Protein AF-A0A397D7S6-F1 (afdb_monomer)

Foldseek 3Di:
DDPPPPDDDDQPPAQWDWDADDPDPDPPGDIDIGHQADKDKDAQALPDDDPDPPADPDWDDDVNPDTDGDDHGDIDIDHHDPDDDDDDDPPDSVCRSVVCCCVVVVPPPDDPDDPDDPDDPDPDDDPDDDDDD

Organism: Aphanomyces astaci (NCBI:txid112090)

Mean predicted aligned error: 12.59 Å

pLDDT: me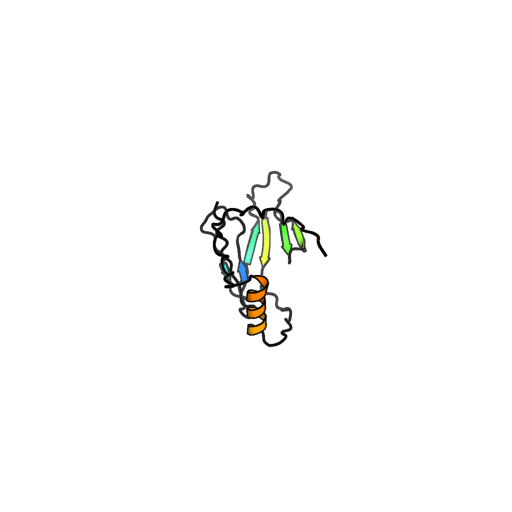an 79.5, std 17.19, range [35.84, 96.31]

Sequence (133 aa):
MSFQYFEVCLYISVPCMLFTPICPHTLSFRPMLFHDSAHLKIVVPATARSSSVCSTQVMASFDGKMRVQMNRGDELHVRVSSFPLPSVCNLNENEDWFASVKSNLNWNQRKEIKPFHDSPPTMESPKSSSFDE

Radius of gyration: 27.39 Å; Cα contacts (8 Å, |Δi|>4): 104; chains: 1; bounding box: 91×34×52 Å

Structure (mmCIF, N/CA/C/O backbone):
data_AF-A0A397D7S6-F1
#
_entry.id   AF-A0A397D7S6-F1
#
loop_
_atom_site.group_PDB
_atom_site.id
_atom_site.type_symbol
_atom_site.label_atom_id
_atom_site.label_alt_id
_atom_site.label_comp_id
_atom_site.label_asym_id
_atom_site.label_entity_id
_atom_site.label_seq_id
_atom_site.pdbx_PDB_ins_code
_atom_site.Cartn_x
_atom_site.Cartn_y
_atom_site.Cartn_z
_atom_site.occupancy
_atom_site.B_iso_or_equiv
_atom_site.auth_seq_id
_atom_site.auth_comp_id
_atom_site.auth_asym_id
_atom_site.auth_atom_id
_atom_site.pdbx_PDB_model_num
ATOM 1 N N . MET A 1 1 ? 18.133 -8.724 17.509 1.00 37.38 1 MET A N 1
ATOM 2 C CA . MET A 1 1 ? 16.775 -8.753 16.921 1.00 37.38 1 MET A CA 1
ATOM 3 C C . MET A 1 1 ? 16.929 -8.562 15.427 1.00 37.38 1 MET A C 1
ATOM 5 O O . MET A 1 1 ? 17.146 -7.442 14.988 1.00 37.38 1 MET A O 1
ATOM 9 N N . SER A 1 2 ? 16.954 -9.659 14.670 1.00 35.84 2 SER A N 1
ATOM 10 C CA . SER A 1 2 ? 17.047 -9.597 13.212 1.00 35.84 2 SER A CA 1
ATOM 11 C C . SER A 1 2 ? 15.765 -8.977 12.681 1.00 35.84 2 SER A C 1
ATOM 13 O O . SER A 1 2 ? 14.701 -9.588 12.755 1.00 35.84 2 SER A O 1
ATOM 15 N N . PHE A 1 3 ? 15.858 -7.743 12.198 1.00 40.00 3 PHE A N 1
ATOM 16 C CA . PHE A 1 3 ? 14.806 -7.169 11.382 1.00 40.00 3 PHE A CA 1
ATOM 17 C C . PHE A 1 3 ? 14.738 -7.989 10.102 1.00 40.00 3 PHE A C 1
ATOM 19 O O . PHE A 1 3 ? 15.618 -7.904 9.248 1.00 40.00 3 PHE A O 1
ATOM 26 N N . GLN A 1 4 ? 13.713 -8.821 9.982 1.00 47.81 4 GLN A N 1
ATOM 27 C CA . GLN A 1 4 ? 13.423 -9.501 8.736 1.00 47.81 4 GLN A CA 1
ATOM 28 C C . GLN A 1 4 ? 12.712 -8.494 7.824 1.00 47.81 4 GLN A C 1
ATOM 30 O O . GLN A 1 4 ? 11.493 -8.510 7.684 1.00 47.81 4 GLN A O 1
ATOM 35 N N . TYR A 1 5 ? 13.481 -7.550 7.273 1.00 52.53 5 TYR A N 1
ATOM 36 C CA . TYR A 1 5 ? 13.025 -6.699 6.180 1.00 52.53 5 TYR A CA 1
ATOM 37 C C . TYR A 1 5 ? 12.873 -7.597 4.955 1.00 52.53 5 TYR A C 1
ATOM 39 O O . TYR A 1 5 ? 13.835 -7.894 4.254 1.00 52.53 5 TYR A O 1
ATOM 47 N N . PHE A 1 6 ? 11.661 -8.093 4.726 1.00 54.16 6 PHE A N 1
ATOM 48 C CA . PHE A 1 6 ? 11.294 -8.536 3.392 1.00 54.16 6 PHE A CA 1
ATOM 49 C C . PHE A 1 6 ? 11.059 -7.277 2.562 1.00 54.16 6 PHE A C 1
ATOM 51 O O . PHE A 1 6 ? 10.057 -6.587 2.747 1.00 54.16 6 PHE A O 1
ATOM 58 N N . GLU A 1 7 ? 12.004 -6.956 1.684 1.00 67.62 7 GLU A N 1
ATOM 59 C CA . GLU A 1 7 ? 11.802 -5.934 0.663 1.00 67.62 7 GLU A CA 1
ATOM 60 C C . GLU A 1 7 ? 10.853 -6.488 -0.401 1.00 67.62 7 GLU A C 1
ATOM 62 O O . GLU A 1 7 ? 11.148 -7.477 -1.073 1.00 67.62 7 GLU A O 1
ATOM 67 N N . VAL A 1 8 ? 9.683 -5.865 -0.534 1.00 77.12 8 VAL A N 1
ATOM 68 C CA . VAL A 1 8 ? 8.744 -6.138 -1.623 1.00 77.12 8 VAL A CA 1
ATOM 69 C C . VAL A 1 8 ? 8.828 -4.968 -2.592 1.00 77.12 8 VAL A C 1
ATOM 71 O O . VAL A 1 8 ? 8.412 -3.861 -2.262 1.00 77.12 8 VAL A O 1
ATOM 74 N N . CYS A 1 9 ? 9.368 -5.213 -3.785 1.00 84.56 9 CYS A N 1
ATOM 75 C CA . CYS A 1 9 ? 9.343 -4.255 -4.888 1.00 84.56 9 CYS A CA 1
ATOM 76 C C . CYS A 1 9 ? 8.158 -4.588 -5.796 1.00 84.56 9 CYS A C 1
ATOM 78 O O . CYS A 1 9 ? 8.124 -5.664 -6.393 1.00 84.56 9 CYS A O 1
ATOM 80 N N . LEU A 1 10 ? 7.186 -3.681 -5.890 1.00 87.19 10 LEU A N 1
ATOM 81 C CA . LEU A 1 10 ? 6.047 -3.833 -6.792 1.00 87.19 10 LEU A CA 1
ATOM 82 C C . LEU A 1 10 ? 6.305 -3.115 -8.115 1.00 87.19 10 LEU A C 1
ATOM 84 O O . LEU A 1 10 ? 6.804 -1.987 -8.143 1.00 87.19 10 LEU A O 1
ATOM 88 N N . TYR A 1 11 ? 5.947 -3.786 -9.206 1.00 89.19 11 TYR A N 1
ATOM 89 C CA . TYR A 1 11 ? 5.917 -3.192 -10.535 1.00 89.19 11 TYR A CA 1
ATOM 90 C C . TYR A 1 11 ? 4.662 -2.320 -10.674 1.00 89.19 11 TYR A C 1
ATOM 92 O O . TYR A 1 11 ? 3.573 -2.757 -10.304 1.00 89.19 11 TYR A O 1
ATOM 100 N N . ILE A 1 12 ? 4.823 -1.092 -11.174 1.00 85.81 12 ILE A N 1
ATOM 101 C CA . ILE A 1 12 ? 3.777 -0.049 -11.165 1.00 85.81 12 ILE A CA 1
ATOM 102 C C . ILE A 1 12 ? 2.523 -0.485 -11.944 1.00 85.81 12 ILE A C 1
ATOM 104 O O . ILE A 1 12 ? 1.410 -0.190 -11.516 1.00 85.81 12 ILE A O 1
ATOM 108 N N . SER A 1 13 ? 2.692 -1.260 -13.015 1.00 86.38 13 SER A N 1
ATOM 109 C CA . SER A 1 13 ? 1.600 -1.784 -13.844 1.00 86.38 13 SER A CA 1
ATOM 110 C C . SER A 1 13 ? 0.738 -2.855 -13.161 1.00 86.38 13 SER A C 1
ATOM 112 O O . SER A 1 13 ? -0.287 -3.251 -13.709 1.00 86.38 13 SER A O 1
ATOM 114 N N . VAL A 1 14 ? 1.132 -3.379 -11.991 1.00 89.81 14 VAL A N 1
ATOM 115 C CA . VAL A 1 14 ? 0.359 -4.415 -11.285 1.00 89.81 14 VAL A CA 1
ATOM 116 C C . VAL A 1 14 ? -0.723 -3.753 -10.420 1.00 89.81 14 VAL A C 1
ATOM 118 O O . VAL A 1 14 ? -0.384 -3.142 -9.402 1.00 89.81 14 VAL A O 1
ATOM 121 N N . PRO A 1 15 ? -2.025 -3.903 -10.744 1.00 90.50 15 PRO A N 1
ATOM 122 C CA . PRO A 1 15 ? -3.105 -3.301 -9.968 1.00 90.50 15 PRO A CA 1
ATOM 123 C C . PRO A 1 15 ? -3.282 -4.055 -8.644 1.00 90.50 15 PRO A C 1
ATOM 125 O O . PRO A 1 15 ? -3.910 -5.114 -8.571 1.00 90.50 15 PRO A O 1
ATOM 128 N N . CYS A 1 16 ? -2.674 -3.534 -7.581 1.00 92.56 16 CYS A N 1
ATOM 129 C CA . CYS A 1 16 ? -2.703 -4.153 -6.263 1.00 92.56 16 CYS A CA 1
ATOM 130 C C . CYS A 1 16 ? -2.497 -3.134 -5.137 1.00 92.56 16 CYS A C 1
ATOM 132 O O . CYS A 1 16 ? -1.982 -2.035 -5.343 1.00 92.56 16 CYS A O 1
ATOM 134 N N . MET A 1 17 ? -2.882 -3.522 -3.923 1.00 94.12 17 MET A N 1
ATOM 135 C CA . MET A 1 17 ? -2.573 -2.789 -2.696 1.00 94.12 17 MET A CA 1
ATOM 136 C C . MET A 1 17 ? -1.636 -3.615 -1.818 1.00 94.12 17 MET A C 1
ATOM 138 O O . MET A 1 17 ? -1.884 -4.796 -1.569 1.00 94.12 17 MET A O 1
ATOM 142 N N . LEU A 1 18 ? -0.574 -2.985 -1.316 1.00 93.56 18 LEU A N 1
ATOM 143 C CA . LEU A 1 18 ? 0.387 -3.601 -0.405 1.00 93.56 18 LEU A CA 1
ATOM 144 C C . LEU A 1 18 ? 0.102 -3.185 1.036 1.00 93.56 18 LEU A C 1
ATOM 146 O O . LEU A 1 18 ? 0.003 -2.000 1.342 1.00 93.56 18 LEU A O 1
ATOM 150 N N . PHE A 1 19 ? 0.045 -4.161 1.933 1.00 92.81 19 PHE A N 1
ATOM 151 C CA . PHE A 1 19 ? -0.062 -3.937 3.368 1.00 92.81 19 PHE A CA 1
ATOM 152 C C . PHE A 1 19 ? 1.169 -4.490 4.079 1.00 92.81 19 PHE A C 1
ATOM 154 O O . PHE A 1 19 ? 1.424 -5.695 4.050 1.00 92.81 19 PHE A O 1
ATOM 161 N N . THR A 1 20 ? 1.917 -3.618 4.749 1.00 92.12 20 THR A N 1
ATOM 162 C CA . THR A 1 20 ? 3.133 -3.971 5.488 1.00 92.12 20 THR A CA 1
ATOM 163 C C . THR A 1 20 ? 2.994 -3.576 6.958 1.00 92.12 20 THR A C 1
ATOM 165 O O . THR A 1 20 ? 3.044 -2.393 7.296 1.00 92.12 20 THR A O 1
ATOM 168 N N . PRO A 1 21 ? 2.824 -4.539 7.878 1.00 90.25 21 PRO A N 1
ATOM 169 C CA . PRO A 1 21 ? 2.871 -4.224 9.297 1.00 90.25 21 PRO A CA 1
ATOM 170 C C . PRO A 1 21 ? 4.295 -3.805 9.682 1.00 90.25 21 PRO A C 1
ATOM 172 O O . PRO A 1 21 ? 5.262 -4.505 9.384 1.00 90.25 21 PRO A O 1
ATOM 175 N N . ILE A 1 22 ? 4.428 -2.670 10.365 1.00 87.75 22 ILE A N 1
ATOM 176 C CA . ILE A 1 22 ? 5.720 -2.150 10.828 1.00 87.75 22 ILE A CA 1
ATOM 177 C C . ILE A 1 22 ? 5.952 -2.608 12.269 1.00 87.75 22 ILE A C 1
ATOM 179 O O . ILE A 1 22 ? 5.094 -2.411 13.127 1.00 87.75 22 ILE A O 1
ATOM 183 N N . CYS A 1 23 ? 7.117 -3.213 12.526 1.00 84.62 23 CYS A N 1
ATOM 184 C CA . CYS A 1 23 ? 7.529 -3.739 13.835 1.00 84.62 23 CYS A CA 1
ATOM 185 C C . CYS A 1 23 ? 6.44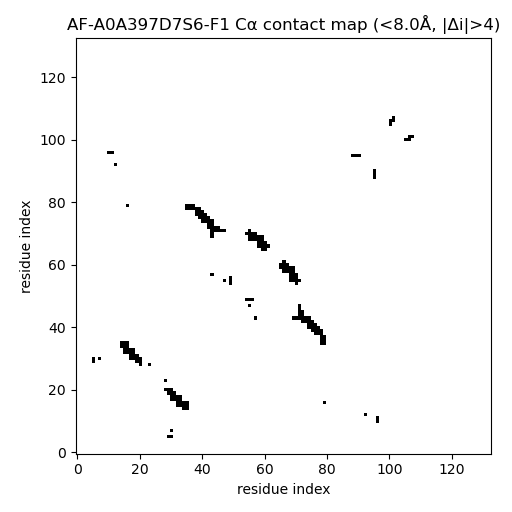3 -4.578 14.552 1.00 84.62 23 CYS A C 1
ATOM 187 O O . CYS A 1 23 ? 6.134 -4.312 15.717 1.00 84.62 23 CYS A O 1
ATOM 189 N N . PRO A 1 24 ? 5.843 -5.587 13.887 1.00 84.44 24 PRO A N 1
ATOM 190 C CA . PRO A 1 24 ? 4.814 -6.407 14.509 1.00 84.44 24 PRO A CA 1
ATOM 191 C C . PRO A 1 24 ? 5.382 -7.189 15.698 1.00 84.44 24 PRO A C 1
ATOM 193 O O . PRO A 1 24 ? 6.488 -7.722 15.648 1.00 84.44 24 PRO A O 1
ATOM 196 N N . HIS A 1 25 ? 4.581 -7.347 16.752 1.00 82.06 25 HIS A N 1
ATOM 197 C CA . HIS A 1 25 ? 4.958 -8.092 17.962 1.00 82.06 25 HIS A CA 1
ATOM 198 C C . HIS A 1 25 ? 4.979 -9.628 17.755 1.00 82.06 25 HIS A C 1
ATOM 200 O O . HIS A 1 25 ? 4.987 -10.415 18.700 1.00 82.06 25 HIS A O 1
ATOM 206 N N . THR A 1 26 ? 4.926 -10.084 16.505 1.00 81.69 26 THR A N 1
ATOM 207 C CA . THR A 1 26 ? 4.944 -11.492 16.109 1.00 81.69 26 THR A CA 1
ATOM 208 C C . THR A 1 26 ? 5.750 -11.633 14.825 1.00 81.69 26 THR A C 1
ATOM 210 O O . THR A 1 26 ? 5.565 -10.874 13.876 1.00 81.69 26 THR A O 1
ATOM 213 N N . LEU A 1 27 ? 6.618 -12.643 14.793 1.00 74.62 27 LEU A N 1
ATOM 214 C CA . LEU A 1 27 ? 7.559 -12.912 13.699 1.00 74.62 27 LEU A CA 1
ATOM 215 C C . LEU A 1 27 ? 6.889 -13.408 12.403 1.00 74.62 27 LEU A C 1
ATOM 217 O O . LEU A 1 27 ? 7.534 -13.488 11.363 1.00 74.62 27 LEU A O 1
ATOM 221 N N . SER A 1 28 ? 5.601 -13.749 12.452 1.00 77.19 28 SER A N 1
ATOM 222 C CA . SER A 1 28 ? 4.845 -14.307 11.321 1.00 77.19 28 SER A CA 1
ATOM 223 C C . SER A 1 28 ? 4.109 -13.262 10.482 1.00 77.19 28 SER A C 1
ATOM 225 O O . SER A 1 28 ? 3.493 -13.618 9.480 1.00 77.19 28 SER A O 1
ATOM 227 N N . PHE A 1 29 ? 4.147 -11.986 10.863 1.00 76.25 29 PHE A N 1
ATOM 228 C CA . PHE A 1 29 ? 3.481 -10.933 10.104 1.00 76.25 29 PHE A CA 1
ATOM 229 C C . PHE A 1 29 ? 4.304 -10.565 8.873 1.00 76.25 29 PHE A C 1
ATOM 231 O O . PHE A 1 29 ? 5.325 -9.887 8.960 1.00 76.25 29 PHE A O 1
ATOM 238 N N . ARG A 1 30 ? 3.851 -11.050 7.718 1.00 86.12 30 ARG A N 1
ATOM 239 C CA . ARG A 1 30 ? 4.458 -10.785 6.413 1.00 86.12 30 ARG A CA 1
ATOM 240 C C . ARG A 1 30 ? 3.700 -9.671 5.687 1.00 86.12 30 ARG A C 1
ATOM 242 O O . ARG A 1 30 ? 2.513 -9.480 5.962 1.00 86.12 30 ARG A O 1
ATOM 249 N N . PRO A 1 31 ? 4.354 -8.961 4.752 1.00 90.75 31 PRO A N 1
ATOM 250 C CA . PRO A 1 31 ? 3.652 -8.145 3.773 1.00 90.75 31 PRO A CA 1
ATOM 251 C C . PRO A 1 31 ? 2.523 -8.939 3.101 1.00 90.75 31 PRO A C 1
ATOM 253 O O . PRO A 1 31 ? 2.716 -10.100 2.737 1.00 90.75 31 PRO A O 1
ATOM 256 N N . MET A 1 32 ? 1.355 -8.320 2.946 1.00 92.25 32 MET A N 1
ATOM 257 C CA . MET A 1 32 ? 0.184 -8.903 2.288 1.00 92.25 32 MET A CA 1
ATOM 258 C C . MET A 1 32 ? -0.164 -8.098 1.039 1.00 92.25 32 MET A C 1
ATOM 260 O O . MET A 1 32 ? -0.134 -6.868 1.067 1.00 92.25 32 MET A O 1
ATOM 264 N N . LEU A 1 33 ? -0.505 -8.800 -0.042 1.00 93.00 33 LEU A N 1
ATOM 265 C CA . LEU A 1 33 ? -0.946 -8.205 -1.298 1.00 93.00 33 LEU A CA 1
ATOM 266 C C . LEU A 1 33 ? -2.455 -8.396 -1.449 1.00 93.00 33 LEU A C 1
ATOM 268 O O . LEU A 1 33 ? -2.957 -9.510 -1.303 1.00 93.00 33 LEU A O 1
ATOM 272 N N . PHE A 1 34 ? -3.161 -7.319 -1.766 1.00 94.25 34 PHE A N 1
ATOM 273 C CA . PHE A 1 34 ? -4.593 -7.322 -2.031 1.00 94.25 34 PHE A CA 1
ATOM 274 C C . PHE A 1 34 ? -4.870 -6.915 -3.479 1.00 94.25 34 PHE A C 1
ATOM 276 O O . PHE A 1 34 ? -4.114 -6.139 -4.067 1.00 94.25 34 PHE A O 1
ATOM 283 N N . HIS A 1 35 ? -5.964 -7.429 -4.042 1.00 94.12 35 HIS A N 1
ATOM 284 C CA . HIS A 1 35 ? -6.459 -7.004 -5.352 1.00 94.12 35 HIS A CA 1
ATOM 285 C C . HIS A 1 35 ? -6.955 -5.549 -5.305 1.00 94.12 35 HIS A C 1
ATOM 287 O O . HIS A 1 35 ? -7.269 -5.028 -4.232 1.00 94.12 35 HIS A O 1
ATOM 293 N N . ASP A 1 36 ? -7.041 -4.895 -6.459 1.00 92.56 36 ASP A N 1
ATOM 294 C CA . ASP A 1 36 ? -7.500 -3.506 -6.587 1.00 92.56 36 ASP A CA 1
ATOM 295 C C . ASP A 1 36 ? -8.963 -3.301 -6.149 1.00 92.56 36 ASP A C 1
ATOM 297 O O . ASP A 1 36 ? -9.309 -2.254 -5.604 1.00 92.56 36 ASP A O 1
ATOM 301 N N . SER A 1 37 ? -9.802 -4.329 -6.299 1.00 94.44 37 SER A N 1
ATOM 302 C CA . SER A 1 37 ? -11.199 -4.334 -5.858 1.00 94.44 37 SER A CA 1
ATOM 303 C C . SER A 1 37 ? -11.371 -4.516 -4.345 1.00 94.44 37 SER A C 1
ATOM 305 O O . SER A 1 37 ? -12.501 -4.565 -3.855 1.00 94.44 37 SER A O 1
ATOM 307 N N . ALA A 1 38 ? -10.285 -4.712 -3.592 1.00 95.69 38 ALA A N 1
ATOM 308 C CA . ALA A 1 38 ? -10.375 -4.926 -2.157 1.00 95.69 38 ALA A CA 1
ATOM 309 C C . ALA A 1 38 ? -10.738 -3.626 -1.421 1.00 95.69 38 ALA A C 1
ATOM 311 O O . ALA A 1 38 ? -10.333 -2.525 -1.792 1.00 95.69 38 ALA A O 1
ATOM 312 N N . HIS A 1 39 ? -11.473 -3.774 -0.321 1.00 96.31 39 HIS A N 1
ATOM 313 C CA . HIS A 1 39 ? -11.798 -2.690 0.598 1.00 96.31 39 HIS A CA 1
ATOM 314 C C . HIS A 1 39 ? -11.191 -3.016 1.957 1.00 96.31 39 HIS A C 1
ATOM 316 O O . HIS A 1 39 ? -11.623 -3.950 2.634 1.00 96.31 39 HIS A O 1
ATOM 322 N N . LEU A 1 40 ? -10.169 -2.262 2.351 1.00 95.94 40 LEU A N 1
ATOM 323 C CA . LEU A 1 40 ? -9.483 -2.475 3.618 1.00 95.94 40 LEU A CA 1
ATOM 324 C C . LEU A 1 40 ? -10.107 -1.582 4.683 1.00 95.94 40 LEU A C 1
ATOM 326 O O . LEU A 1 40 ? -10.115 -0.360 4.555 1.00 95.94 40 LEU A O 1
ATOM 330 N N . LYS A 1 41 ? -10.602 -2.204 5.750 1.00 96.25 41 LYS A N 1
ATOM 331 C CA . LYS A 1 41 ? -11.120 -1.518 6.931 1.00 96.25 41 LYS A CA 1
ATOM 332 C C . LYS A 1 41 ? -10.152 -1.726 8.091 1.00 96.25 41 LYS A C 1
ATOM 334 O O . LYS A 1 41 ? -9.984 -2.843 8.573 1.00 96.25 41 LYS A O 1
ATOM 339 N N . ILE A 1 42 ? -9.530 -0.645 8.542 1.00 94.25 42 ILE A N 1
ATOM 340 C CA . ILE A 1 42 ? -8.600 -0.625 9.671 1.00 94.25 42 ILE A CA 1
ATOM 341 C C . ILE A 1 42 ? -9.310 0.060 10.830 1.00 94.25 42 ILE A C 1
ATOM 343 O O . ILE A 1 42 ? -9.714 1.211 10.715 1.00 94.25 42 ILE A O 1
ATOM 347 N N . VAL A 1 43 ? -9.478 -0.646 11.942 1.00 93.19 43 VAL A N 1
ATOM 348 C CA . VAL A 1 43 ? -10.227 -0.152 13.102 1.00 93.19 43 VAL A CA 1
ATOM 349 C C . VAL A 1 43 ? -9.274 0.060 14.260 1.00 93.19 43 VAL A C 1
ATOM 351 O O . VAL A 1 43 ? -8.449 -0.811 14.542 1.00 93.19 43 VAL A O 1
ATOM 354 N N . VAL A 1 44 ? -9.418 1.179 14.965 1.00 90.88 44 VAL A N 1
ATOM 355 C CA . VAL A 1 44 ? -8.773 1.364 16.265 1.00 90.88 44 VAL A CA 1
ATOM 356 C C . VAL A 1 44 ? -9.648 0.694 17.326 1.00 90.88 44 VAL A C 1
ATOM 358 O O . VAL A 1 44 ? -10.750 1.177 17.596 1.00 90.88 44 VAL A O 1
ATOM 361 N N . PRO A 1 45 ? -9.203 -0.410 17.957 1.00 89.25 45 PRO A N 1
ATOM 362 C CA . PRO A 1 45 ? -10.030 -1.117 18.925 1.00 89.25 45 PRO A CA 1
ATOM 363 C C . PRO A 1 45 ? -10.432 -0.210 20.092 1.00 89.25 45 PRO A C 1
ATOM 365 O O . PRO A 1 45 ? -9.617 0.562 20.600 1.00 89.25 45 PRO A O 1
ATOM 368 N N . ALA A 1 46 ? -11.659 -0.365 20.595 1.00 85.94 46 ALA A N 1
ATOM 369 C CA . ALA A 1 46 ? -12.122 0.357 21.785 1.00 85.94 46 ALA A CA 1
ATOM 370 C C . ALA A 1 46 ? -11.247 0.080 23.029 1.00 85.94 46 ALA A C 1
ATOM 372 O O . ALA A 1 46 ? -11.138 0.908 23.933 1.00 85.94 46 ALA A O 1
ATOM 373 N N . THR A 1 47 ? -10.581 -1.077 23.046 1.00 84.38 47 THR A N 1
ATOM 374 C CA . THR A 1 47 ? -9.673 -1.546 24.101 1.00 84.38 47 THR A CA 1
ATOM 375 C C . THR A 1 47 ? -8.216 -1.113 23.905 1.00 84.38 47 THR A C 1
ATOM 377 O O . THR A 1 47 ? -7.346 -1.564 24.653 1.00 84.38 47 THR A O 1
ATOM 380 N N . ALA A 1 48 ? -7.914 -0.260 22.915 1.00 78.75 48 ALA A N 1
ATOM 381 C CA . ALA A 1 48 ? -6.551 0.188 22.642 1.00 78.75 48 ALA A CA 1
ATOM 382 C C . ALA A 1 48 ? -5.891 0.785 23.902 1.00 78.75 48 ALA A C 1
ATOM 384 O O . ALA A 1 48 ? -6.425 1.696 24.544 1.00 78.75 48 ALA A O 1
ATOM 385 N N . ARG A 1 49 ? -4.707 0.262 24.254 1.00 68.31 49 ARG A N 1
ATOM 386 C CA . ARG A 1 49 ? -3.923 0.670 25.430 1.00 68.31 49 ARG A CA 1
ATOM 387 C C . ARG A 1 49 ? -3.251 2.019 25.167 1.00 68.31 49 ARG A C 1
ATOM 389 O O . ARG A 1 49 ? -2.067 2.069 24.868 1.00 68.31 49 ARG A O 1
ATOM 396 N N . SER A 1 50 ? -4.004 3.106 25.280 1.00 56.09 50 SER A N 1
ATOM 397 C CA . SER A 1 50 ? -3.435 4.450 25.413 1.00 56.09 50 SER A CA 1
ATOM 398 C C . SER A 1 50 ? -3.617 4.917 26.855 1.00 56.09 50 SER A C 1
ATOM 400 O O . SER A 1 50 ? -4.700 4.751 27.421 1.00 56.09 50 SER A O 1
ATOM 402 N N . SER A 1 51 ? -2.561 5.454 27.466 1.00 45.12 51 SER A N 1
ATOM 403 C CA . SER A 1 51 ? -2.431 5.741 28.906 1.00 45.12 51 SER A CA 1
ATOM 404 C C . SER A 1 51 ? -3.316 6.882 29.436 1.00 45.12 51 SER A C 1
ATOM 406 O O . SER A 1 51 ? -3.147 7.320 30.569 1.00 45.12 51 SER A O 1
ATOM 408 N N . SER A 1 52 ? -4.304 7.347 28.671 1.00 48.56 52 SER A N 1
ATOM 409 C CA . SER A 1 52 ? -5.332 8.272 29.150 1.00 48.56 52 SER A CA 1
ATOM 410 C C . SER A 1 52 ? -6.651 8.084 28.392 1.00 48.56 52 SER A C 1
ATOM 412 O O . SER A 1 52 ? -6.674 7.728 27.213 1.00 48.56 52 SER A O 1
ATOM 414 N N . VAL A 1 53 ? -7.767 8.322 29.089 1.00 53.53 53 VAL A N 1
ATOM 415 C CA . VAL A 1 53 ? -9.152 8.221 28.578 1.00 53.53 53 VAL A CA 1
ATOM 416 C C . VAL A 1 53 ? -9.444 9.256 27.472 1.00 53.53 53 VAL A C 1
ATOM 418 O O . VAL A 1 53 ? -10.406 9.097 26.731 1.00 53.53 53 VAL A O 1
ATOM 421 N N . CYS A 1 54 ? -8.583 10.270 27.308 1.00 44.78 54 CYS A N 1
ATOM 422 C CA . CYS A 1 54 ? -8.787 11.412 26.409 1.00 44.78 54 CYS A CA 1
ATOM 423 C C . CYS A 1 54 ? -7.743 11.533 25.274 1.00 44.78 54 CYS A C 1
ATOM 425 O O . CYS A 1 54 ? -7.781 12.491 24.512 1.00 44.78 54 CYS A O 1
ATOM 427 N N . SER A 1 55 ? -6.789 10.602 25.128 1.00 53.25 55 SER A N 1
ATOM 428 C CA . SER A 1 55 ? -5.798 10.702 24.045 1.00 53.25 55 SER A CA 1
ATOM 429 C C . SER A 1 55 ? -5.394 9.335 23.513 1.00 53.25 55 SER A C 1
ATOM 431 O O . SER A 1 55 ? -4.747 8.547 24.201 1.00 53.25 55 SER A O 1
ATOM 433 N N . THR A 1 56 ? -5.792 9.037 22.278 1.00 60.72 56 THR A N 1
ATOM 434 C CA . THR A 1 56 ? -5.281 7.901 21.501 1.00 60.72 56 THR A CA 1
ATOM 435 C C . THR A 1 56 ? -4.134 8.406 20.631 1.00 60.72 56 THR A C 1
ATOM 437 O O . THR A 1 56 ? -4.295 9.402 19.933 1.00 60.72 56 THR A O 1
ATOM 440 N N . GLN A 1 57 ? -2.969 7.753 20.688 1.00 72.38 57 GLN A N 1
ATOM 441 C CA . GLN A 1 57 ? -1.754 8.167 19.961 1.00 72.38 57 GLN A CA 1
ATOM 442 C C . GLN A 1 57 ? -1.647 7.574 18.544 1.00 72.38 57 GLN A C 1
ATOM 444 O O . GLN A 1 57 ? -0.563 7.525 17.965 1.00 72.38 57 GLN A O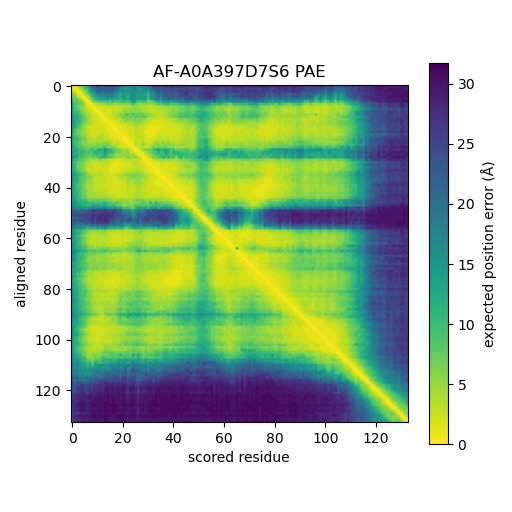 1
ATOM 449 N N . VAL A 1 58 ? -2.751 7.077 17.983 1.00 87.06 58 VAL A N 1
ATOM 450 C CA . VAL A 1 58 ? -2.749 6.509 16.632 1.00 87.06 58 VAL A CA 1
ATOM 451 C C . VAL A 1 58 ? -2.883 7.649 15.633 1.00 87.06 58 VAL A C 1
ATOM 453 O O . VAL A 1 58 ? -3.804 8.456 15.720 1.00 87.06 58 VAL A O 1
ATOM 456 N N . MET A 1 59 ? -1.955 7.709 14.683 1.00 90.81 59 MET A N 1
ATOM 457 C CA . MET A 1 59 ? -1.940 8.714 13.626 1.00 90.81 59 MET A CA 1
ATOM 458 C C . MET A 1 59 ? -1.993 8.011 12.274 1.00 90.81 59 MET A C 1
ATOM 460 O O . MET A 1 59 ? -1.140 7.174 11.979 1.00 90.81 59 MET A O 1
ATOM 464 N N . ALA A 1 60 ? -2.948 8.390 11.432 1.00 93.25 60 ALA A N 1
ATOM 465 C CA . ALA A 1 60 ? -2.937 8.050 10.016 1.00 93.25 60 ALA A CA 1
ATOM 466 C C . ALA A 1 60 ? -2.208 9.160 9.256 1.00 93.25 60 ALA A C 1
ATOM 468 O O . ALA A 1 60 ? -2.502 10.333 9.460 1.00 93.25 60 ALA A O 1
ATOM 469 N N . SER A 1 61 ? -1.239 8.810 8.411 1.00 94.06 61 SER A N 1
ATOM 470 C CA . SER A 1 61 ? -0.534 9.773 7.556 1.00 94.06 61 SER A CA 1
ATOM 471 C C . SER A 1 61 ? -0.749 9.410 6.095 1.00 94.06 61 SER A C 1
ATOM 473 O O . SER A 1 61 ? -0.478 8.276 5.710 1.00 94.06 61 SER A O 1
ATOM 475 N N . PHE A 1 62 ? -1.184 10.372 5.286 1.00 94.25 62 PHE A N 1
ATOM 476 C CA . PHE A 1 62 ? -1.322 10.212 3.835 1.00 94.25 62 PHE A CA 1
ATOM 477 C C . PHE A 1 62 ? -0.080 10.798 3.149 1.00 94.25 62 PHE A C 1
ATOM 479 O O . PHE A 1 62 ? 0.292 11.944 3.426 1.00 94.25 62 PHE A O 1
ATOM 486 N N . ASP A 1 63 ? 0.616 9.988 2.346 1.00 93.12 63 ASP A N 1
ATOM 487 C CA . ASP A 1 63 ? 1.893 10.315 1.681 1.00 93.12 63 ASP A CA 1
ATOM 488 C C . ASP A 1 63 ? 2.965 10.925 2.606 1.00 93.12 63 ASP A C 1
ATOM 490 O O . ASP A 1 63 ? 3.756 11.785 2.219 1.00 93.12 63 ASP A O 1
ATOM 494 N N . GLY A 1 64 ? 2.965 10.518 3.881 1.00 90.50 64 GLY A N 1
ATOM 495 C CA . GLY A 1 64 ? 3.899 11.012 4.899 1.00 90.50 64 GLY A CA 1
ATOM 496 C C . GLY A 1 64 ? 3.647 12.446 5.385 1.00 90.50 64 GLY A C 1
ATOM 497 O O . GLY A 1 64 ? 4.395 12.932 6.234 1.00 90.50 64 GLY A O 1
ATOM 498 N N . LYS A 1 65 ? 2.597 13.118 4.898 1.00 87.88 65 LYS A N 1
ATOM 499 C CA . LYS A 1 65 ? 2.283 14.512 5.241 1.00 87.88 65 LYS A CA 1
ATOM 500 C C . LYS A 1 65 ? 1.062 14.616 6.141 1.00 87.88 65 LYS A C 1
ATOM 502 O O . LYS A 1 65 ? 1.215 14.779 7.344 1.00 87.88 65 LYS A O 1
ATOM 507 N N . MET A 1 66 ? -0.138 14.557 5.564 1.00 89.62 66 MET A N 1
ATOM 508 C CA . MET A 1 66 ? -1.398 14.886 6.238 1.00 89.62 66 MET A CA 1
ATOM 509 C C . MET A 1 66 ? -1.667 13.900 7.373 1.00 89.62 66 MET A C 1
ATOM 511 O O . MET A 1 66 ? -2.142 12.793 7.128 1.00 89.62 66 MET A O 1
ATOM 515 N N . ARG A 1 67 ? -1.330 14.290 8.606 1.00 91.25 67 ARG A N 1
ATOM 516 C CA . ARG A 1 67 ? -1.523 13.445 9.783 1.00 91.25 67 ARG A CA 1
ATOM 517 C C . ARG A 1 67 ? -2.889 13.706 10.391 1.00 91.25 67 ARG A C 1
ATOM 519 O O . ARG A 1 67 ? -3.198 14.836 10.755 1.00 91.25 67 ARG A O 1
ATOM 526 N N . VAL A 1 68 ? -3.669 12.650 10.541 1.00 91.94 68 VAL A N 1
ATOM 527 C CA . VAL A 1 68 ? -4.972 12.670 11.195 1.00 91.94 68 VAL A CA 1
ATOM 528 C C . VAL A 1 68 ? -4.879 11.800 12.436 1.00 91.94 68 VAL A C 1
ATOM 530 O O . VAL A 1 68 ? -4.464 10.642 12.360 1.00 91.94 68 VAL A O 1
ATOM 533 N N . GLN A 1 69 ? -5.224 12.373 13.585 1.00 91.19 69 GLN A N 1
ATOM 534 C CA . GLN A 1 69 ? -5.317 11.621 14.828 1.00 91.19 69 GLN A CA 1
ATOM 535 C C . GLN A 1 69 ? -6.566 10.739 14.789 1.00 91.19 69 G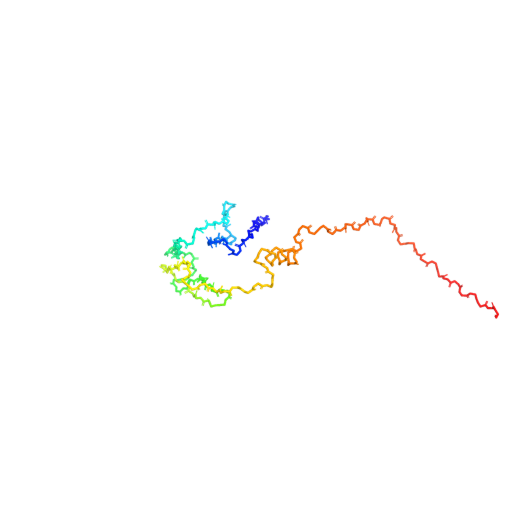LN A C 1
ATOM 537 O O . GLN A 1 69 ? -7.651 11.224 14.480 1.00 91.19 69 GLN A O 1
ATOM 542 N N . MET A 1 70 ? -6.399 9.458 15.107 1.00 89.19 70 MET A N 1
ATOM 543 C CA . MET A 1 70 ? -7.490 8.494 15.210 1.00 89.19 70 MET A CA 1
ATOM 544 C C . MET A 1 70 ? -7.770 8.174 16.675 1.00 89.19 70 MET A C 1
ATOM 546 O O . MET A 1 70 ? -6.863 7.854 17.449 1.00 89.19 70 MET A O 1
ATOM 550 N N . ASN A 1 71 ? -9.043 8.234 17.041 1.00 88.94 71 ASN A N 1
ATOM 551 C CA . ASN A 1 71 ? -9.564 7.888 18.351 1.00 88.94 71 ASN A CA 1
ATOM 552 C C . ASN A 1 71 ? -10.044 6.434 18.402 1.00 88.94 71 ASN A C 1
ATOM 554 O O . ASN A 1 71 ? -10.087 5.709 17.411 1.00 88.94 71 ASN A O 1
ATOM 558 N N . ARG A 1 72 ? -10.383 5.976 19.606 1.00 87.75 72 ARG A N 1
ATOM 559 C CA . ARG A 1 72 ? -10.926 4.632 19.830 1.00 87.75 72 ARG A CA 1
ATOM 560 C C . ARG A 1 72 ? -12.276 4.486 19.137 1.00 87.75 72 ARG A C 1
ATOM 562 O O . ARG A 1 72 ? -13.153 5.315 19.345 1.00 87.75 72 ARG A O 1
ATOM 569 N N . GLY A 1 73 ? -12.448 3.396 18.398 1.00 88.44 73 GLY A N 1
ATOM 570 C CA . GLY A 1 73 ? -13.649 3.153 17.603 1.00 88.44 73 GLY A CA 1
ATOM 571 C C . GLY A 1 73 ? -13.617 3.797 16.21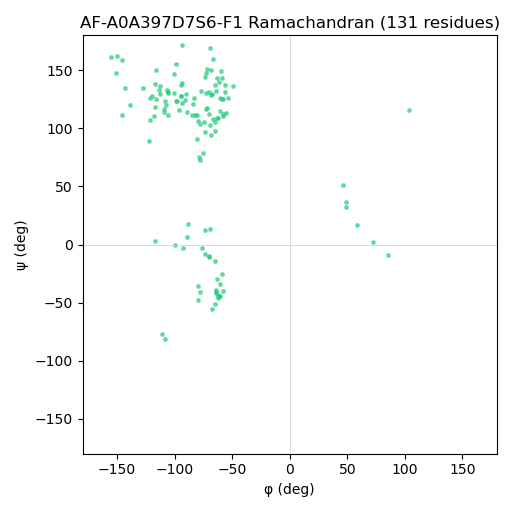7 1.00 88.44 73 GLY A C 1
ATOM 572 O O . GLY A 1 73 ? -14.478 3.466 15.408 1.00 88.44 73 GLY A O 1
ATOM 573 N N . ASP A 1 74 ? -12.626 4.643 15.914 1.00 91.56 74 ASP A N 1
ATOM 574 C CA . ASP A 1 74 ? -12.474 5.195 14.571 1.00 91.56 74 ASP A CA 1
ATOM 575 C C . ASP A 1 74 ? -12.058 4.108 13.579 1.00 91.56 74 ASP A C 1
ATOM 577 O O . ASP A 1 74 ? -11.351 3.142 13.901 1.00 91.56 74 ASP A O 1
ATOM 581 N N . GLU A 1 75 ? -12.476 4.311 12.334 1.00 94.50 75 GLU A N 1
ATOM 582 C CA . GLU A 1 75 ? -12.243 3.391 11.234 1.00 94.50 75 GLU A CA 1
ATOM 583 C C . GLU A 1 75 ? -11.614 4.129 10.055 1.00 94.50 75 GLU A C 1
ATOM 585 O O . GLU A 1 75 ? -12.068 5.197 9.649 1.00 94.50 75 GLU A O 1
ATOM 590 N N . LEU A 1 76 ? -10.588 3.527 9.467 1.00 95.19 76 LEU A N 1
ATOM 591 C CA . LEU A 1 76 ? -9.962 3.966 8.232 1.00 95.19 76 LEU A CA 1
ATOM 592 C C . LEU A 1 76 ? -10.333 2.986 7.122 1.00 95.19 76 LEU A C 1
ATOM 594 O O . LEU A 1 76 ? -10.093 1.784 7.230 1.00 95.19 76 LEU A O 1
ATOM 598 N N . HIS A 1 77 ? -10.919 3.515 6.053 1.00 96.31 77 HIS A N 1
ATOM 599 C CA . HIS A 1 77 ? -11.339 2.747 4.886 1.00 96.31 77 HIS A CA 1
ATOM 600 C C . HIS A 1 77 ? -10.410 3.083 3.720 1.00 96.31 77 HIS A C 1
ATOM 602 O O . HIS A 1 77 ? -10.358 4.228 3.276 1.00 96.31 77 HIS A O 1
ATOM 608 N N . VAL A 1 78 ? -9.672 2.089 3.231 1.00 95.88 78 VAL A N 1
ATOM 609 C CA . VAL A 1 78 ? -8.721 2.229 2.122 1.00 95.88 78 VAL A CA 1
ATOM 610 C C . VAL A 1 78 ? -9.233 1.440 0.922 1.00 95.88 78 VAL A C 1
ATOM 612 O O . VAL A 1 78 ? -9.596 0.268 1.040 1.00 95.88 78 VAL A O 1
ATOM 615 N N . ARG A 1 79 ? -9.274 2.105 -0.233 1.00 95.94 79 ARG A N 1
ATOM 616 C CA . ARG A 1 79 ? -9.684 1.554 -1.527 1.00 95.94 79 ARG A CA 1
ATOM 617 C C . ARG A 1 79 ? -8.869 2.202 -2.638 1.00 95.94 79 ARG A C 1
ATOM 619 O O . ARG A 1 79 ? -8.391 3.325 -2.467 1.00 95.94 79 ARG A O 1
ATOM 626 N N . VAL A 1 80 ? -8.784 1.541 -3.786 1.00 94.06 80 VAL A N 1
ATOM 627 C CA . VAL A 1 80 ? -8.192 2.142 -4.984 1.00 94.06 80 VAL A CA 1
ATOM 628 C C . VAL A 1 80 ? -9.048 3.325 -5.458 1.00 94.06 80 VAL A C 1
ATOM 630 O O . VAL A 1 80 ? -10.284 3.293 -5.425 1.00 94.06 80 VAL A O 1
ATOM 633 N N . SER A 1 81 ? -8.378 4.414 -5.840 1.00 93.19 81 SER A N 1
ATOM 634 C CA . SER A 1 81 ? -9.020 5.621 -6.371 1.00 93.19 81 SER A CA 1
ATOM 635 C C . SER A 1 81 ? -9.528 5.383 -7.792 1.00 93.19 81 SER A C 1
ATOM 637 O O . SER A 1 81 ? -8.860 4.744 -8.597 1.00 93.19 81 SER A O 1
ATOM 639 N N . SER A 1 82 ? -10.672 5.976 -8.135 1.00 92.12 82 SER A N 1
ATOM 640 C CA . SER A 1 82 ? -11.184 5.999 -9.514 1.00 92.12 82 SER A CA 1
ATOM 641 C C . SER A 1 82 ? -10.405 6.954 -10.431 1.00 92.12 82 SER A C 1
ATOM 643 O O . SER A 1 82 ? -10.640 6.972 -11.634 1.00 92.12 82 SER A O 1
ATOM 645 N N . PHE A 1 83 ? -9.495 7.752 -9.865 1.00 94.00 83 PHE A N 1
ATOM 646 C CA . PHE A 1 83 ? -8.684 8.741 -10.571 1.00 94.00 83 PHE A CA 1
ATOM 647 C C . PHE A 1 83 ? -7.196 8.426 -10.352 1.00 94.00 83 PHE A C 1
ATOM 649 O O . PHE A 1 83 ? -6.623 8.896 -9.362 1.00 94.00 83 PHE A O 1
ATOM 656 N N . PRO A 1 84 ? -6.576 7.588 -11.205 1.00 90.56 84 PRO A N 1
ATOM 657 C CA . PRO A 1 84 ? -5.150 7.302 -11.120 1.00 90.56 84 PRO A CA 1
ATOM 658 C C . PRO A 1 84 ? -4.325 8.510 -11.576 1.00 90.56 84 PRO A C 1
ATOM 660 O O . PRO A 1 84 ? -4.752 9.293 -12.427 1.00 90.56 84 PRO A O 1
ATOM 663 N N . LEU A 1 85 ? -3.121 8.645 -11.025 1.00 90.62 85 LEU A N 1
ATOM 664 C CA . LEU A 1 85 ? -2.166 9.656 -11.467 1.00 90.62 85 LEU A CA 1
ATOM 665 C C . LEU A 1 85 ? -1.387 9.119 -12.679 1.00 90.62 85 LEU A C 1
ATOM 667 O O . LEU A 1 85 ? -0.741 8.077 -12.548 1.00 90.62 85 LEU A O 1
ATOM 671 N N . PRO A 1 86 ? -1.429 9.787 -13.847 1.00 88.94 86 PRO A N 1
ATOM 672 C CA . PRO A 1 86 ? -0.664 9.352 -15.007 1.00 88.94 86 PRO A CA 1
ATOM 673 C C . PRO A 1 86 ? 0.834 9.544 -14.749 1.00 88.94 86 PRO A C 1
ATOM 675 O O . PRO A 1 86 ? 1.275 10.630 -14.369 1.00 88.94 86 PRO A O 1
ATOM 678 N N . SER A 1 87 ? 1.613 8.487 -14.971 1.00 87.44 87 SER A N 1
ATOM 679 C CA . SER A 1 87 ? 3.075 8.540 -14.930 1.00 87.44 87 SER A CA 1
ATOM 680 C C . SER A 1 87 ? 3.627 8.787 -16.334 1.00 87.44 87 SER A C 1
ATOM 682 O O . SER A 1 87 ? 3.130 8.212 -17.302 1.00 87.44 87 SER A O 1
ATOM 684 N N . VAL A 1 88 ? 4.647 9.638 -16.452 1.00 90.94 88 VAL A N 1
ATOM 685 C CA . VAL A 1 88 ? 5.329 9.924 -17.723 1.00 90.94 88 VAL A CA 1
ATOM 686 C C . VAL A 1 88 ? 6.608 9.095 -17.789 1.00 90.94 88 VAL A C 1
ATOM 688 O O . VAL A 1 88 ? 7.458 9.207 -16.908 1.00 90.94 88 VAL A O 1
ATOM 691 N N . CYS A 1 89 ? 6.744 8.283 -18.837 1.00 90.56 89 CYS A N 1
ATOM 692 C CA . CYS A 1 89 ? 7.936 7.476 -19.102 1.00 90.56 89 CYS A CA 1
ATOM 693 C C . CYS A 1 89 ? 8.816 8.145 -20.165 1.00 90.56 89 CYS A C 1
ATOM 695 O O . CYS A 1 89 ? 8.308 8.792 -21.080 1.00 90.56 89 CYS A O 1
ATOM 697 N N . ASN A 1 90 ? 10.130 7.972 -20.046 1.00 90.25 90 ASN A N 1
ATOM 698 C CA . ASN A 1 90 ? 11.104 8.425 -21.031 1.00 90.25 90 ASN A CA 1
ATOM 699 C C . ASN A 1 90 ? 11.190 7.449 -22.214 1.00 90.25 90 ASN A C 1
ATOM 701 O O . ASN A 1 90 ? 11.132 7.873 -23.365 1.00 90.25 90 ASN A O 1
ATOM 705 N N . LEU A 1 91 ? 11.308 6.146 -21.932 1.00 89.06 91 LEU A N 1
ATOM 706 C CA . LEU A 1 91 ? 11.366 5.094 -22.954 1.00 89.06 91 LEU A CA 1
ATOM 707 C C . LEU A 1 91 ? 10.097 4.241 -22.928 1.00 89.06 91 LEU A C 1
ATOM 709 O O . LEU A 1 91 ? 9.208 4.391 -23.765 1.00 89.06 91 LEU A O 1
ATOM 713 N N . ASN A 1 92 ? 10.003 3.345 -21.950 1.00 88.94 92 ASN A N 1
ATOM 714 C CA . ASN A 1 92 ? 8.833 2.525 -21.679 1.00 88.94 92 ASN A CA 1
ATOM 715 C C . ASN A 1 92 ? 8.755 2.215 -20.174 1.00 88.94 92 ASN A C 1
ATOM 717 O O . ASN A 1 92 ? 9.735 2.356 -19.442 1.00 88.94 92 ASN A O 1
ATOM 721 N N . GLU A 1 93 ? 7.580 1.793 -19.702 1.00 87.56 93 GLU A N 1
ATOM 722 C CA . GLU A 1 93 ? 7.328 1.573 -18.270 1.00 87.56 93 GLU A CA 1
ATOM 723 C C . GLU A 1 93 ? 8.293 0.547 -17.650 1.00 87.56 93 GLU A C 1
ATOM 725 O O . GLU A 1 93 ? 8.758 0.713 -16.523 1.00 87.56 93 GLU A O 1
ATOM 730 N N . ASN A 1 94 ? 8.599 -0.524 -18.386 1.00 90.12 94 ASN A N 1
ATOM 731 C CA . ASN A 1 94 ? 9.468 -1.597 -17.912 1.00 90.12 94 ASN A CA 1
ATOM 732 C C . ASN A 1 94 ? 10.914 -1.120 -17.734 1.00 90.12 94 ASN A C 1
ATOM 734 O O . ASN A 1 94 ? 11.482 -1.273 -16.654 1.00 90.12 94 ASN A O 1
ATOM 738 N N . GLU A 1 95 ? 11.517 -0.556 -18.779 1.00 91.06 95 GLU A N 1
ATOM 739 C CA . GLU A 1 95 ? 12.914 -0.122 -18.777 1.00 91.06 95 GLU A CA 1
ATOM 740 C C . GLU A 1 95 ? 13.150 0.961 -17.735 1.00 91.06 95 GLU A C 1
ATOM 742 O O . GLU A 1 95 ? 14.100 0.846 -16.961 1.00 91.06 95 GLU A O 1
ATOM 747 N N . ASP A 1 96 ? 12.254 1.945 -17.647 1.00 91.06 96 ASP A N 1
ATOM 748 C CA . ASP A 1 96 ? 12.371 3.033 -16.678 1.00 91.06 96 ASP A CA 1
ATOM 749 C C . ASP A 1 96 ? 12.267 2.505 -15.238 1.00 91.06 96 ASP A C 1
ATOM 751 O O . ASP A 1 96 ? 13.059 2.888 -14.370 1.00 91.06 96 ASP A O 1
ATOM 755 N N . TRP A 1 97 ? 11.349 1.565 -14.980 1.00 90.25 97 TRP A N 1
ATOM 756 C CA . TRP A 1 97 ? 11.217 0.933 -13.667 1.00 90.25 97 TRP A CA 1
ATOM 757 C C . TRP A 1 97 ? 12.462 0.113 -13.301 1.00 90.25 97 TRP A C 1
ATOM 759 O O . TRP A 1 97 ? 13.051 0.326 -12.238 1.00 90.25 97 TRP A O 1
ATOM 769 N N . PHE A 1 98 ? 12.923 -0.786 -14.180 1.00 90.25 98 PHE A N 1
ATOM 770 C CA . PHE A 1 98 ? 14.103 -1.618 -13.911 1.00 90.25 98 PHE A CA 1
ATOM 771 C C . PHE A 1 98 ? 15.381 -0.785 -13.777 1.00 90.25 98 PHE A C 1
ATOM 773 O O . PHE A 1 98 ? 16.228 -1.093 -12.933 1.00 90.25 98 PHE A O 1
ATOM 780 N N . ALA A 1 99 ? 15.541 0.258 -14.596 1.00 90.06 99 ALA A N 1
ATOM 781 C CA . ALA A 1 99 ? 16.662 1.184 -14.499 1.00 90.06 99 ALA A CA 1
ATOM 782 C C . ALA A 1 99 ? 16.650 1.922 -13.153 1.00 90.06 99 ALA A C 1
ATOM 784 O O . ALA A 1 99 ? 17.690 1.985 -12.495 1.00 90.06 99 ALA A O 1
ATOM 785 N N . SER A 1 100 ? 15.480 2.400 -12.710 1.00 89.25 100 SER A N 1
ATOM 786 C CA . SER A 1 100 ? 15.300 3.057 -11.410 1.00 89.25 100 SER A CA 1
ATOM 787 C C . SER A 1 100 ? 15.646 2.135 -10.238 1.00 89.25 100 SER A C 1
ATOM 789 O O . SER A 1 100 ? 16.380 2.532 -9.333 1.00 89.25 100 SER A O 1
ATOM 791 N N . VAL A 1 101 ? 15.196 0.878 -10.263 1.00 89.25 101 VAL A N 1
ATOM 792 C CA . VAL A 1 101 ? 15.514 -0.099 -9.207 1.00 89.25 101 VAL A CA 1
ATOM 793 C C . VAL A 1 101 ? 17.022 -0.366 -9.137 1.00 89.25 101 VAL A C 1
ATOM 795 O O . VAL A 1 101 ? 17.612 -0.342 -8.055 1.00 89.25 101 VAL A O 1
ATOM 798 N N . LYS A 1 102 ? 17.680 -0.577 -10.284 1.00 88.81 102 LYS A N 1
ATOM 799 C CA . LYS A 1 102 ? 19.126 -0.856 -10.340 1.00 88.81 102 LYS A CA 1
ATOM 800 C C . LYS A 1 102 ? 19.977 0.312 -9.851 1.00 88.81 102 LYS A C 1
ATOM 802 O O . LYS A 1 102 ? 20.969 0.072 -9.164 1.00 88.81 102 LYS A O 1
ATOM 807 N N . SER A 1 103 ? 19.620 1.542 -10.215 1.00 89.75 103 SER A N 1
ATOM 808 C CA . SER A 1 103 ? 20.400 2.734 -9.872 1.00 89.75 103 SER A CA 1
ATOM 809 C C . SER A 1 103 ? 20.192 3.179 -8.423 1.00 89.75 103 SER A C 1
ATOM 811 O O . SER A 1 103 ? 21.168 3.505 -7.753 1.00 89.75 103 SER A O 1
ATOM 813 N N . ASN A 1 104 ? 18.957 3.137 -7.908 1.00 90.38 104 ASN A N 1
ATOM 814 C CA . ASN A 1 104 ? 18.649 3.608 -6.553 1.00 90.38 104 ASN A CA 1
ATOM 815 C C . ASN A 1 104 ? 19.024 2.597 -5.462 1.00 90.38 104 ASN A C 1
ATOM 817 O O . ASN A 1 104 ? 19.471 2.996 -4.389 1.00 90.38 104 ASN A O 1
ATOM 821 N N . LEU A 1 105 ? 18.866 1.294 -5.721 1.00 87.00 105 LEU A N 1
ATOM 822 C CA . LEU A 1 105 ? 19.146 0.248 -4.727 1.00 87.00 105 LEU A CA 1
ATOM 823 C C . LEU A 1 105 ? 20.514 -0.421 -4.924 1.00 87.00 105 LEU A C 1
ATOM 825 O O . LEU A 1 105 ? 20.870 -1.314 -4.16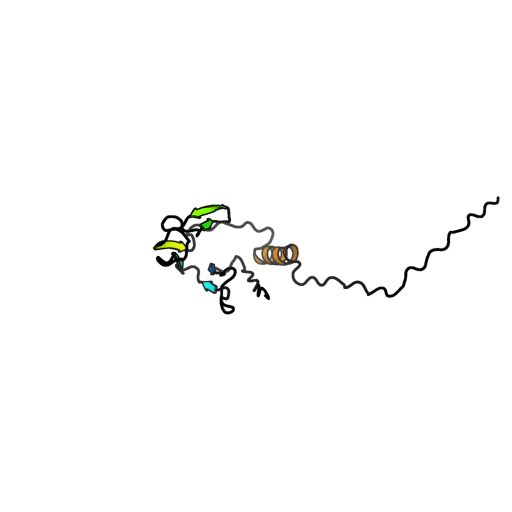0 1.00 87.00 105 LEU A O 1
ATOM 829 N N . ASN A 1 106 ? 21.286 -0.022 -5.946 1.00 84.00 106 ASN A N 1
ATOM 830 C CA . ASN A 1 106 ? 22.495 -0.733 -6.389 1.00 84.00 106 ASN A CA 1
ATOM 831 C C . ASN A 1 106 ? 22.241 -2.240 -6.568 1.00 84.00 106 ASN A C 1
ATOM 833 O O . ASN A 1 106 ? 23.082 -3.083 -6.242 1.00 84.00 106 ASN A O 1
ATOM 837 N N . TRP A 1 107 ? 21.044 -2.573 -7.057 1.00 81.25 107 TRP A N 1
ATOM 838 C CA . TRP A 1 107 ? 20.542 -3.939 -7.088 1.00 81.25 107 TRP A CA 1
ATOM 839 C C . TRP A 1 107 ? 21.487 -4.844 -7.884 1.00 81.25 107 TRP A C 1
ATOM 841 O O . TRP A 1 107 ? 21.797 -4.565 -9.044 1.00 81.25 107 TRP A O 1
ATOM 851 N N . ASN A 1 108 ? 21.940 -5.936 -7.262 1.00 77.69 108 ASN A N 1
ATOM 852 C CA . ASN A 1 108 ? 22.897 -6.895 -7.826 1.00 77.69 108 ASN A CA 1
ATOM 853 C C . ASN A 1 108 ? 24.266 -6.315 -8.246 1.00 77.69 108 ASN A C 1
ATOM 855 O O . ASN A 1 108 ? 25.013 -6.986 -8.961 1.00 77.69 108 ASN A O 1
ATOM 859 N N . GLN A 1 109 ? 24.650 -5.118 -7.791 1.00 79.38 109 GLN A N 1
ATOM 860 C CA . GLN A 1 109 ? 26.008 -4.618 -8.010 1.00 79.38 109 GLN A CA 1
ATOM 861 C C . GLN A 1 109 ? 26.971 -5.243 -6.996 1.00 79.38 109 GLN A C 1
ATOM 863 O O . GLN A 1 109 ? 26.993 -4.888 -5.816 1.00 79.38 109 GLN A O 1
ATOM 868 N N . ARG A 1 110 ? 27.806 -6.177 -7.457 1.00 75.31 110 ARG A N 1
ATOM 869 C CA . ARG A 1 110 ? 28.918 -6.691 -6.656 1.00 75.31 110 ARG A CA 1
ATOM 870 C C . ARG A 1 110 ? 30.077 -5.701 -6.739 1.00 75.31 110 ARG A C 1
ATOM 872 O O . ARG A 1 110 ? 30.696 -5.567 -7.788 1.00 75.31 110 ARG A O 1
ATOM 879 N N . LYS A 1 111 ? 30.390 -5.029 -5.630 1.00 77.69 111 LYS A N 1
ATOM 880 C CA . LYS A 1 111 ? 31.658 -4.298 -5.511 1.00 77.69 111 LYS A CA 1
ATOM 881 C C . LYS A 1 111 ? 32.791 -5.314 -5.416 1.00 77.69 111 LYS A C 1
ATOM 883 O O . LYS A 1 111 ? 32.701 -6.253 -4.624 1.00 77.69 111 LYS A O 1
ATOM 888 N N . GLU A 1 112 ? 33.836 -5.138 -6.216 1.00 78.81 112 GLU A N 1
ATOM 889 C CA . GLU A 1 112 ? 35.058 -5.922 -6.060 1.00 78.81 112 GLU A CA 1
ATOM 890 C C . GLU A 1 112 ? 35.618 -5.695 -4.652 1.00 78.81 112 GLU A C 1
ATOM 892 O O . GLU A 1 112 ? 35.805 -4.558 -4.207 1.00 78.81 112 GLU A O 1
ATOM 897 N N . ILE A 1 113 ? 35.826 -6.787 -3.916 1.00 76.25 113 ILE A N 1
ATOM 898 C CA . ILE A 1 113 ? 36.465 -6.737 -2.604 1.00 76.25 113 ILE A CA 1
ATOM 899 C C . ILE A 1 113 ? 37.937 -6.445 -2.871 1.00 76.25 113 ILE A C 1
ATOM 901 O O . ILE A 1 113 ? 38.610 -7.235 -3.532 1.00 76.25 113 ILE A O 1
ATOM 905 N N . LYS A 1 114 ? 38.435 -5.305 -2.378 1.00 76.94 114 LYS A N 1
ATOM 906 C CA . LYS A 1 114 ? 39.868 -5.007 -2.451 1.00 76.94 114 LYS A CA 1
ATOM 907 C C . LYS A 1 114 ? 40.635 -6.150 -1.769 1.00 76.94 114 LYS A C 1
ATOM 909 O O . LYS A 1 114 ? 40.248 -6.523 -0.659 1.00 76.94 114 LYS A O 1
ATOM 914 N N . PRO A 1 115 ? 41.685 -6.704 -2.397 1.00 73.44 115 PRO A N 1
ATOM 915 C CA . PRO A 1 115 ? 42.495 -7.739 -1.771 1.00 73.44 115 PRO A CA 1
ATOM 916 C C . PRO A 1 115 ? 43.036 -7.232 -0.430 1.00 73.44 115 PRO A C 1
ATOM 918 O O . PRO A 1 115 ? 43.435 -6.071 -0.310 1.00 73.44 115 PRO A O 1
ATOM 921 N N . PHE A 1 116 ? 42.996 -8.096 0.586 1.00 74.06 116 PHE A N 1
ATOM 922 C CA . PHE A 1 116 ? 43.545 -7.803 1.905 1.00 74.06 116 PHE A CA 1
ATOM 923 C C . PHE A 1 116 ? 45.054 -7.603 1.747 1.00 74.06 116 PHE A C 1
ATOM 925 O O . PHE A 1 116 ? 45.775 -8.533 1.392 1.00 74.06 116 PHE A O 1
ATOM 932 N N . HIS A 1 117 ? 45.514 -6.362 1.894 1.00 69.94 117 HIS A N 1
ATOM 933 C CA . HIS A 1 117 ? 46.924 -6.038 1.733 1.00 69.94 117 HIS A CA 1
ATOM 934 C C . HIS A 1 117 ? 47.652 -6.398 3.034 1.00 69.94 117 HIS A C 1
ATOM 936 O O . HIS A 1 117 ? 47.748 -5.578 3.944 1.00 69.94 117 HIS A O 1
ATOM 942 N N . ASP A 1 118 ? 48.158 -7.627 3.124 1.00 66.88 118 ASP A N 1
ATOM 943 C CA . ASP A 1 118 ? 49.123 -8.035 4.149 1.00 66.88 118 ASP A CA 1
ATOM 944 C C . ASP A 1 118 ? 50.514 -7.527 3.762 1.00 66.88 118 ASP A C 1
ATOM 946 O O . ASP A 1 118 ? 51.391 -8.277 3.339 1.00 66.88 118 ASP A O 1
ATOM 950 N N . SER A 1 119 ? 50.742 -6.223 3.876 1.00 61.78 119 SER A N 1
ATOM 951 C CA . SER A 1 119 ? 52.116 -5.735 3.950 1.00 61.78 119 SER A CA 1
ATOM 952 C C . SER A 1 119 ? 52.203 -4.625 4.987 1.00 61.78 119 SER A C 1
ATOM 954 O O . SER A 1 119 ? 51.519 -3.608 4.826 1.00 61.78 119 SER A O 1
ATOM 956 N N . PRO A 1 120 ? 53.027 -4.779 6.039 1.00 60.00 120 PRO A N 1
ATOM 957 C CA . PRO A 1 120 ? 53.259 -3.696 6.979 1.00 60.00 120 PRO A CA 1
ATOM 958 C C . PRO A 1 120 ? 53.840 -2.488 6.228 1.00 60.00 120 PRO A C 1
ATOM 960 O O . PRO A 1 120 ? 54.536 -2.671 5.221 1.00 60.00 120 PRO A O 1
ATOM 963 N N . PRO A 1 121 ? 53.562 -1.255 6.688 1.00 54.28 121 PRO A N 1
ATOM 964 C CA . PRO A 1 121 ? 54.121 -0.061 6.076 1.00 54.28 121 PRO A CA 1
ATOM 965 C C . PRO A 1 121 ? 55.644 -0.171 6.124 1.00 54.28 121 PRO A C 1
ATOM 967 O O . PRO A 1 121 ? 56.254 -0.142 7.192 1.00 54.28 121 PRO A O 1
ATOM 970 N N . THR A 1 122 ? 56.261 -0.340 4.957 1.00 57.47 122 THR A N 1
ATOM 971 C CA . THR A 1 122 ? 57.707 -0.192 4.843 1.00 57.47 122 THR A CA 1
ATOM 972 C C . THR A 1 122 ? 57.967 1.294 5.027 1.00 57.47 122 THR A C 1
ATOM 974 O O . THR A 1 122 ? 57.498 2.098 4.224 1.00 57.47 122 THR A O 1
ATOM 977 N N . MET A 1 123 ? 58.620 1.667 6.131 1.00 51.09 123 MET A N 1
ATOM 978 C CA . MET A 1 123 ? 59.061 3.041 6.348 1.00 51.09 123 MET A CA 1
ATOM 979 C C . MET A 1 123 ? 59.929 3.447 5.158 1.00 51.09 123 MET A C 1
ATOM 981 O O . MET A 1 1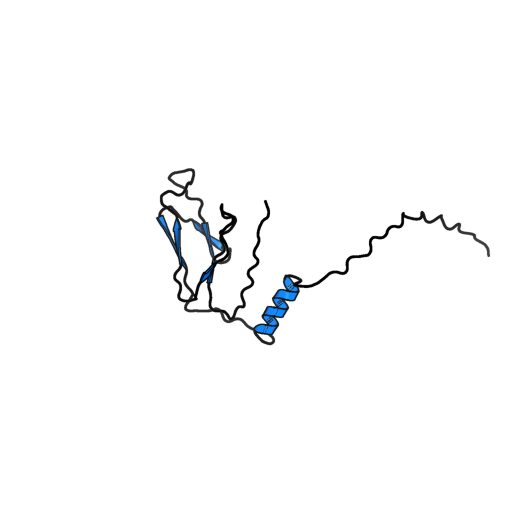23 ? 61.006 2.884 4.960 1.00 51.09 123 MET A O 1
ATOM 985 N N . GLU A 1 124 ? 59.449 4.395 4.355 1.00 53.75 124 GLU A N 1
ATOM 986 C CA . GLU A 1 124 ? 60.284 5.064 3.368 1.00 53.75 124 GLU A CA 1
ATOM 987 C C . GLU A 1 124 ? 61.449 5.718 4.117 1.00 53.75 124 GLU A C 1
ATOM 989 O O . GLU A 1 124 ? 61.272 6.633 4.923 1.00 53.75 124 GLU A O 1
ATOM 994 N N . SER A 1 125 ? 62.656 5.207 3.885 1.00 54.12 125 SER A N 1
ATOM 995 C CA . SER A 1 125 ? 63.889 5.855 4.316 1.00 54.12 125 SER A CA 1
ATOM 996 C C . SER A 1 125 ? 64.001 7.230 3.642 1.00 54.12 125 SER A C 1
ATOM 998 O O . SER A 1 125 ? 63.708 7.326 2.444 1.00 54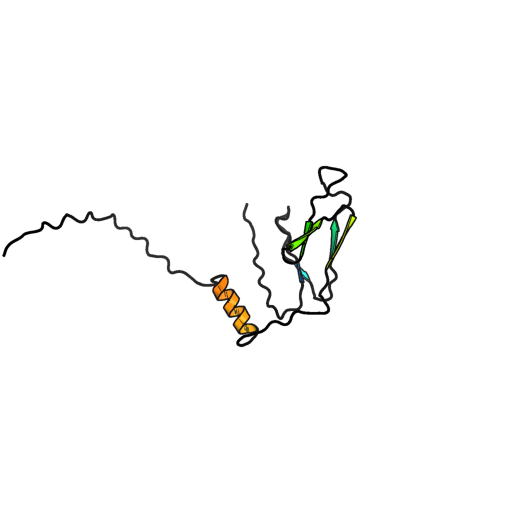.12 125 SER A O 1
ATOM 1000 N N . PRO A 1 126 ? 64.457 8.283 4.346 1.00 44.09 126 PRO A N 1
ATOM 1001 C CA . PRO A 1 126 ? 64.566 9.615 3.765 1.00 44.09 126 PRO A CA 1
ATOM 1002 C C . PRO A 1 126 ? 65.532 9.575 2.577 1.00 44.09 126 PRO A C 1
ATOM 1004 O O . PRO A 1 126 ? 66.671 9.131 2.724 1.00 44.09 126 PRO A O 1
ATOM 1007 N N . LYS A 1 127 ? 65.100 10.049 1.401 1.00 44.88 127 LYS A N 1
ATOM 1008 C CA . LYS A 1 127 ? 66.017 10.309 0.285 1.00 44.88 127 LYS A CA 1
ATOM 1009 C C . LYS A 1 127 ? 67.007 11.382 0.736 1.00 44.88 127 LYS A C 1
ATOM 1011 O O . LYS A 1 127 ? 66.629 12.539 0.901 1.00 44.88 127 LYS A O 1
ATOM 1016 N N . SER A 1 128 ? 68.262 10.994 0.945 1.00 48.91 128 SER A N 1
ATOM 1017 C CA . SER A 1 128 ? 69.369 11.931 1.103 1.00 48.91 128 SER A CA 1
ATOM 1018 C C . SER A 1 128 ? 69.489 12.756 -0.177 1.00 48.91 128 SER A C 1
ATOM 1020 O O . SER A 1 128 ? 69.774 12.212 -1.244 1.00 48.91 128 SER A O 1
ATOM 1022 N N . SER A 1 129 ? 69.249 14.059 -0.080 1.00 53.69 129 SER A N 1
ATOM 1023 C CA . SER A 1 129 ? 69.595 15.016 -1.124 1.00 53.69 129 SER A CA 1
ATOM 1024 C C . SER A 1 129 ? 71.118 15.133 -1.199 1.00 53.69 129 SER A C 1
ATOM 1026 O O . SER A 1 129 ? 71.726 15.772 -0.341 1.00 53.69 129 SER A O 1
ATOM 1028 N N . SER A 1 130 ? 71.736 14.509 -2.199 1.00 43.72 130 SER A N 1
ATOM 1029 C CA . SER A 1 130 ? 73.096 14.839 -2.624 1.00 43.72 130 SER A CA 1
ATOM 1030 C C . SER A 1 130 ? 73.020 15.932 -3.690 1.00 43.72 130 SER A C 1
ATOM 1032 O O . SER A 1 130 ? 72.437 15.724 -4.755 1.00 43.72 130 SER A O 1
ATOM 1034 N N . PHE A 1 131 ? 73.547 17.099 -3.325 1.00 40.38 131 PHE A N 1
ATOM 1035 C CA . PHE A 1 131 ? 73.959 18.192 -4.205 1.00 40.38 131 PHE A CA 1
ATOM 1036 C C . PHE A 1 131 ? 75.208 17.776 -5.013 1.00 40.38 131 PHE A C 1
ATOM 1038 O O . PHE A 1 131 ? 75.824 16.770 -4.663 1.00 40.38 131 PHE A O 1
ATOM 1045 N N . ASP A 1 132 ? 75.551 18.596 -6.016 1.00 40.97 132 ASP A N 1
ATOM 1046 C CA . ASP A 1 132 ? 76.733 18.601 -6.914 1.00 40.97 132 ASP A CA 1
ATOM 1047 C C . ASP A 1 132 ? 76.399 18.063 -8.329 1.00 40.97 132 ASP A C 1
ATOM 1049 O O . ASP A 1 132 ? 75.986 16.914 -8.472 1.00 40.97 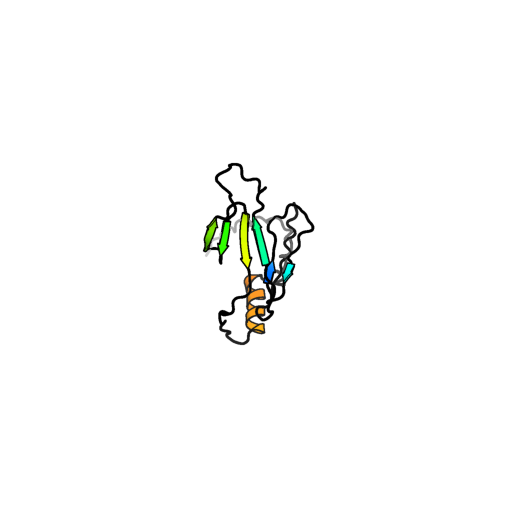132 ASP A O 1
ATOM 1053 N N . GLU A 1 133 ? 76.465 18.824 -9.434 1.00 38.12 133 GLU A N 1
ATOM 1054 C CA . GLU A 1 133 ? 77.117 20.109 -9.780 1.00 38.12 133 GLU A CA 1
ATOM 1055 C C . GLU A 1 133 ? 76.249 20.914 -10.775 1.00 38.12 133 GLU A C 1
ATOM 1057 O O . GLU A 1 133 ? 75.621 20.282 -11.662 1.00 38.12 133 GLU A O 1
#

InterPro domains:
  IPR016064 NAD kinase/diacylglycerol kinase-like domain superfamily [SSF111331] (10-110)
  IPR017437 ATP-NAD kinase, PpnK-type, C-terminal [G3DSA:2.60.200.30] (8-101)

Secondary structure (DSSP, 8-state):
-----------TTS-EEEE--SS-SSTT---EEEETT--EEEE--TT---SSTT---EEEEETTTEEEEE-TT-EEEE---SSPPPPPPSS-HHHHHHHHHHHHH-TT--PPPPP------------------

Solvent-accessible surface area (backbone atoms only — not comparable to full-atom values): 9348 Å² total; per-residue (Å²): 133,85,78,82,76,78,84,82,86,80,62,86,87,56,77,58,42,82,47,69,77,77,88,58,100,47,97,81,73,61,73,44,81,41,57,50,90,46,77,47,75,48,68,38,52,77,79,59,94,41,101,45,102,85,51,52,89,46,66,50,59,53,94,82,61,62,68,43,79,42,46,68,64,38,72,48,79,48,63,68,69,95,72,77,83,87,79,88,66,92,85,41,71,64,60,54,49,54,51,48,48,37,67,75,67,48,58,90,66,78,75,83,76,76,76,84,78,90,63,79,86,74,79,78,73,81,82,78,83,79,81,90,133